Protein AF-A0A6J4VLF9-F1 (afdb_monomer_lite)

Foldseek 3Di:
DQQPDPDPDRDQQVSCVVVVHPGSVVVVCCVPVPPDDPVVVVVVVVVVVCVVCPPPDDDDDDDDDDDDDPDPVDPPPPPPPDD

Structure (mmCIF, N/CA/C/O backbone):
data_AF-A0A6J4VLF9-F1
#
_entry.id   AF-A0A6J4VLF9-F1
#
loop_
_atom_site.group_PDB
_atom_site.id
_atom_site.type_symbol
_atom_site.label_atom_id
_atom_site.label_alt_id
_atom_site.label_comp_id
_atom_site.label_asym_id
_atom_site.label_entity_id
_atom_site.label_seq_id
_atom_site.pdbx_PDB_ins_code
_atom_site.Cartn_x
_atom_site.Cartn_y
_atom_site.Cartn_z
_atom_site.occupancy
_atom_site.B_iso_or_equiv
_atom_site.auth_seq_id
_atom_site.auth_comp_id
_atom_site.auth_asym_id
_atom_site.auth_atom_id
_atom_site.pdbx_PDB_model_num
ATOM 1 N N . MET A 1 1 ? -6.212 -4.061 -12.090 1.00 61.38 1 MET A N 1
ATOM 2 C CA . MET A 1 1 ? -6.403 -5.355 -11.394 1.00 61.38 1 MET A CA 1
ATOM 3 C C . MET A 1 1 ? -5.093 -6.125 -11.206 1.00 61.38 1 MET A C 1
ATOM 5 O O . MET A 1 1 ? -5.000 -7.290 -11.541 1.00 61.38 1 MET A O 1
ATOM 9 N N . ALA A 1 2 ? -4.050 -5.485 -10.671 1.00 76.50 2 ALA A N 1
ATOM 10 C CA . ALA A 1 2 ? -2.694 -6.036 -10.740 1.00 76.50 2 ALA A CA 1
ATOM 11 C C . ALA A 1 2 ? -2.127 -6.368 -9.346 1.00 76.50 2 ALA A C 1
ATOM 13 O O . ALA A 1 2 ? -1.816 -7.515 -9.048 1.00 76.50 2 ALA A O 1
ATOM 14 N N . ILE A 1 3 ? -2.103 -5.384 -8.444 1.00 85.50 3 ILE A N 1
ATOM 15 C CA . ILE A 1 3 ? -1.659 -5.553 -7.047 1.00 85.50 3 ILE A CA 1
ATOM 16 C C . ILE A 1 3 ? -2.666 -6.374 -6.220 1.00 85.50 3 ILE A C 1
ATOM 18 O O . ILE A 1 3 ? -2.285 -7.057 -5.276 1.00 85.50 3 ILE A O 1
ATOM 22 N N . LEU A 1 4 ? -3.945 -6.363 -6.603 1.00 86.12 4 LEU A N 1
ATOM 23 C CA . LEU A 1 4 ? -5.008 -7.138 -5.951 1.00 86.12 4 LEU A CA 1
ATOM 24 C C . LEU A 1 4 ? -5.134 -8.581 -6.478 1.00 86.12 4 LEU A C 1
ATOM 26 O O . LEU A 1 4 ? -6.001 -9.306 -6.018 1.00 86.12 4 LEU A O 1
ATOM 30 N N . SER A 1 5 ? -4.286 -9.003 -7.422 1.00 87.81 5 SER A N 1
ATOM 31 C CA . SER A 1 5 ? -4.310 -10.369 -7.978 1.00 87.81 5 SER A CA 1
ATOM 32 C C . SER A 1 5 ? -3.889 -11.433 -6.956 1.00 87.81 5 SER A C 1
ATOM 34 O O . SER A 1 5 ? -3.217 -11.120 -5.975 1.00 87.81 5 SER A O 1
ATOM 36 N N . GLU A 1 6 ? -4.207 -12.700 -7.211 1.00 88.69 6 GLU A N 1
ATOM 37 C CA . GLU A 1 6 ? -3.868 -13.848 -6.345 1.00 88.69 6 GLU A CA 1
ATOM 38 C C . GLU A 1 6 ? -2.395 -14.297 -6.442 1.00 88.69 6 GLU A C 1
ATOM 40 O O . GLU A 1 6 ? -2.010 -15.351 -5.941 1.00 88.69 6 GLU A O 1
ATOM 45 N N . LEU A 1 7 ? -1.529 -13.503 -7.080 1.00 88.31 7 LEU A N 1
ATOM 46 C CA . LEU A 1 7 ? -0.108 -13.823 -7.195 1.00 88.31 7 LEU A CA 1
ATOM 47 C C . LEU A 1 7 ? 0.563 -13.914 -5.819 1.00 88.31 7 LEU A C 1
ATOM 49 O O . LEU A 1 7 ? 0.557 -12.948 -5.052 1.00 88.31 7 LEU A O 1
ATOM 53 N N . TYR A 1 8 ? 1.245 -15.035 -5.573 1.00 83.81 8 TYR A N 1
ATOM 54 C CA . TYR A 1 8 ? 1.982 -15.287 -4.331 1.00 83.81 8 TYR A CA 1
ATOM 55 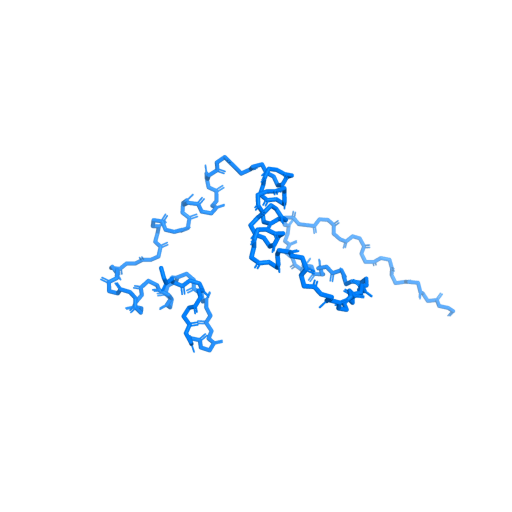C C . TYR A 1 8 ? 3.090 -14.251 -4.067 1.00 83.81 8 TYR A C 1
ATOM 57 O O . TYR A 1 8 ? 3.248 -13.767 -2.950 1.00 83.81 8 TYR A O 1
ATOM 65 N N . ARG A 1 9 ? 3.848 -13.856 -5.102 1.00 83.38 9 ARG A N 1
ATOM 66 C CA . ARG A 1 9 ? 4.845 -12.773 -5.028 1.00 83.38 9 ARG A CA 1
ATOM 67 C C . ARG A 1 9 ? 4.509 -11.677 -6.026 1.00 83.38 9 ARG A C 1
ATOM 69 O O . ARG A 1 9 ? 4.594 -11.871 -7.237 1.00 83.38 9 ARG A O 1
ATOM 76 N N . LYS A 1 10 ? 4.169 -10.502 -5.504 1.00 88.00 10 LYS A N 1
ATOM 77 C CA . LYS A 1 10 ? 3.660 -9.364 -6.281 1.00 88.00 10 LYS A CA 1
ATOM 78 C C . LYS A 1 10 ? 4.763 -8.370 -6.647 1.00 88.00 10 LYS A C 1
ATOM 80 O O . LYS A 1 10 ? 4.680 -7.189 -6.329 1.00 88.00 10 LYS A O 1
ATOM 85 N N . THR A 1 11 ? 5.818 -8.842 -7.307 1.00 90.00 11 THR A N 1
ATOM 86 C CA . THR A 1 11 ? 6.853 -7.941 -7.843 1.00 90.00 11 THR A CA 1
ATOM 87 C C . THR A 1 11 ? 6.348 -7.243 -9.109 1.00 90.00 11 THR A C 1
ATOM 89 O O . THR A 1 11 ? 5.541 -7.809 -9.845 1.00 90.00 11 THR A O 1
ATOM 92 N N . L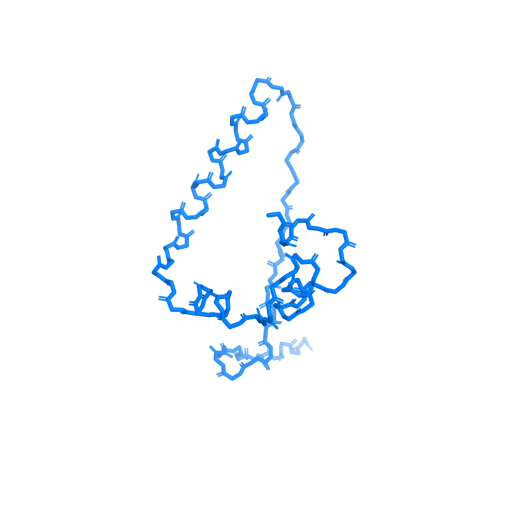EU A 1 12 ? 6.824 -6.027 -9.410 1.00 89.75 12 LEU A N 1
ATOM 93 C CA . LEU A 1 12 ? 6.386 -5.290 -10.609 1.00 89.75 12 LEU A CA 1
ATOM 94 C C . LEU A 1 12 ? 6.499 -6.107 -11.914 1.00 89.75 12 LEU A C 1
ATOM 96 O O . LEU A 1 12 ? 5.522 -6.108 -12.670 1.00 89.75 12 LEU A O 1
ATOM 100 N N . PRO A 1 13 ? 7.594 -6.859 -12.165 1.00 89.50 13 PRO A N 1
ATOM 101 C CA . PRO A 1 13 ? 7.684 -7.734 -13.334 1.00 89.50 13 PRO A CA 1
ATOM 102 C C . PRO A 1 13 ? 6.699 -8.910 -13.289 1.00 89.50 13 PRO A C 1
ATOM 104 O O . PRO A 1 13 ? 6.072 -9.217 -14.301 1.00 89.50 13 PRO A O 1
ATOM 107 N N . ALA A 1 14 ? 6.510 -9.547 -12.127 1.00 89.81 14 ALA A N 1
ATOM 108 C CA . ALA A 1 14 ? 5.580 -10.672 -11.991 1.00 89.81 14 ALA A CA 1
ATOM 109 C C . ALA A 1 14 ? 4.137 -10.240 -12.270 1.00 89.81 14 ALA A C 1
ATOM 111 O O . ALA A 1 14 ? 3.414 -10.892 -13.024 1.00 89.81 14 ALA A O 1
ATOM 112 N N . ILE A 1 15 ? 3.737 -9.088 -11.729 1.00 91.12 15 ILE A N 1
ATOM 113 C CA . ILE A 1 15 ? 2.424 -8.520 -12.003 1.00 91.12 15 ILE A CA 1
ATOM 114 C C . ILE A 1 15 ? 2.320 -8.103 -13.480 1.00 91.12 15 ILE A C 1
ATOM 116 O O . ILE A 1 15 ? 1.243 -8.204 -14.061 1.00 91.12 15 ILE A O 1
ATOM 120 N N . ALA A 1 16 ? 3.380 -7.573 -14.104 1.00 89.56 16 ALA A N 1
ATOM 121 C CA . ALA A 1 16 ? 3.352 -7.180 -15.519 1.00 89.56 16 ALA A CA 1
ATOM 122 C C . ALA A 1 16 ? 3.072 -8.384 -16.421 1.00 89.56 16 ALA A C 1
ATOM 124 O O . ALA A 1 16 ? 2.121 -8.348 -17.197 1.00 89.56 16 ALA A O 1
ATOM 125 N N . LYS A 1 17 ? 3.800 -9.483 -16.200 1.00 88.31 17 LYS A N 1
ATOM 126 C CA . LYS A 1 17 ? 3.566 -10.758 -16.880 1.00 88.31 17 LYS A CA 1
ATOM 127 C C . LYS A 1 17 ? 2.134 -11.263 -16.681 1.00 88.31 17 LYS A C 1
ATOM 129 O O . LYS A 1 17 ? 1.497 -11.673 -17.642 1.00 88.31 17 LYS A O 1
ATOM 134 N N . HIS A 1 18 ? 1.614 -11.199 -15.455 1.00 89.12 18 HIS A N 1
ATOM 135 C CA . HIS A 1 18 ? 0.265 -11.682 -15.141 1.00 89.12 18 HIS A CA 1
ATOM 136 C C . HIS A 1 18 ? -0.849 -10.926 -15.876 1.00 89.12 18 HIS A C 1
ATOM 138 O O . HIS A 1 18 ? -1.853 -11.527 -16.234 1.00 89.12 18 HIS A O 1
ATOM 144 N N . VAL A 1 19 ? -0.677 -9.626 -16.130 1.00 88.56 19 VAL A N 1
ATOM 145 C CA . VAL A 1 19 ? -1.671 -8.823 -16.865 1.00 88.56 19 VAL A CA 1
ATOM 146 C C . VAL A 1 19 ? -1.390 -8.727 -18.373 1.00 88.56 19 VAL A C 1
ATOM 148 O O . VAL A 1 19 ? -2.003 -7.903 -19.043 1.00 88.56 19 VAL A O 1
ATOM 151 N N . GLY A 1 20 ? -0.429 -9.497 -18.896 1.00 88.12 20 GLY A N 1
ATOM 152 C CA . GLY A 1 20 ? -0.063 -9.483 -20.317 1.00 88.12 20 GLY A CA 1
ATOM 153 C C . GLY A 1 20 ? 0.740 -8.259 -20.780 1.00 88.12 20 GLY A C 1
ATOM 154 O O . GLY A 1 20 ? 0.769 -7.968 -21.972 1.00 88.12 20 GLY A O 1
ATOM 155 N N . LEU A 1 21 ? 1.391 -7.525 -19.871 1.00 87.56 21 LEU A N 1
ATOM 156 C CA . LEU A 1 21 ? 2.292 -6.427 -20.236 1.00 87.56 21 LEU A CA 1
ATOM 157 C C . LEU A 1 21 ? 3.691 -6.956 -20.575 1.00 87.56 21 LEU A C 1
ATOM 159 O O . LEU A 1 21 ? 4.174 -7.902 -19.952 1.00 87.56 21 LEU A O 1
ATOM 163 N N . LYS A 1 22 ? 4.358 -6.290 -21.528 1.00 84.81 22 LYS A N 1
ATOM 164 C CA . LYS A 1 22 ? 5.711 -6.638 -21.997 1.00 84.81 22 LYS A CA 1
ATOM 165 C C . LYS A 1 22 ? 6.750 -6.606 -20.871 1.00 84.81 22 LYS A C 1
ATOM 167 O O . LYS A 1 22 ? 7.597 -7.488 -20.792 1.00 84.81 22 LYS A O 1
ATOM 172 N N . ASP A 1 23 ? 6.674 -5.599 -20.006 1.00 85.12 23 ASP A N 1
ATOM 173 C CA . ASP A 1 23 ? 7.571 -5.420 -18.868 1.00 85.12 23 ASP A CA 1
ATOM 174 C C . ASP A 1 23 ? 6.910 -4.598 -17.743 1.00 85.12 23 ASP A C 1
ATOM 176 O O . ASP A 1 23 ? 5.753 -4.175 -17.827 1.00 85.12 23 ASP A O 1
ATOM 180 N N . GLY A 1 24 ? 7.647 -4.413 -16.644 1.00 84.62 24 GLY A N 1
ATOM 181 C CA . GLY A 1 24 ? 7.212 -3.643 -15.480 1.00 84.62 24 GLY A CA 1
ATOM 182 C C . GLY A 1 24 ? 7.572 -2.154 -15.506 1.00 84.62 24 GLY A C 1
ATOM 183 O O . GLY A 1 24 ? 7.306 -1.488 -14.505 1.00 84.62 24 GLY A O 1
ATOM 184 N N . GLN A 1 25 ? 8.165 -1.622 -16.583 1.00 88.00 25 GLN A N 1
ATOM 185 C CA . GLN A 1 25 ? 8.757 -0.274 -16.591 1.00 88.00 25 GLN A CA 1
ATOM 186 C C . GLN A 1 25 ? 7.712 0.818 -16.375 1.00 88.00 25 GLN A C 1
ATOM 188 O O . GLN A 1 25 ? 7.881 1.671 -15.508 1.00 88.00 25 GLN A O 1
ATOM 193 N N . GLY A 1 26 ? 6.568 0.737 -17.060 1.00 85.88 26 GLY A N 1
ATOM 194 C CA . GLY A 1 26 ? 5.488 1.715 -16.879 1.00 85.88 26 GLY A CA 1
ATOM 195 C C . GLY A 1 26 ? 4.982 1.795 -15.433 1.00 85.88 26 GLY A C 1
ATOM 196 O O . GLY A 1 26 ? 4.662 2.871 -14.939 1.00 85.88 26 GLY A O 1
ATOM 197 N N . ARG A 1 27 ? 4.972 0.670 -14.706 1.00 85.19 27 ARG A N 1
ATOM 198 C CA . ARG A 1 27 ? 4.592 0.645 -13.284 1.00 85.19 27 ARG A CA 1
ATOM 199 C C . ARG A 1 27 ? 5.707 1.116 -12.365 1.00 85.19 27 ARG A C 1
ATOM 201 O O . ARG A 1 27 ? 5.416 1.665 -11.308 1.00 85.19 27 ARG A O 1
ATOM 208 N N . HIS A 1 28 ? 6.957 0.876 -12.749 1.00 88.75 28 HIS A N 1
ATOM 209 C CA . HIS A 1 28 ? 8.105 1.392 -12.023 1.00 88.75 28 HIS A CA 1
ATOM 210 C C . HIS A 1 28 ? 8.105 2.921 -12.056 1.00 88.75 28 HIS A C 1
ATOM 212 O O . HIS A 1 28 ? 8.100 3.529 -10.991 1.00 88.75 28 HIS A O 1
ATOM 218 N N . HIS A 1 29 ? 7.988 3.522 -13.244 1.00 89.31 29 HIS A N 1
ATOM 219 C CA . HIS A 1 29 ? 7.891 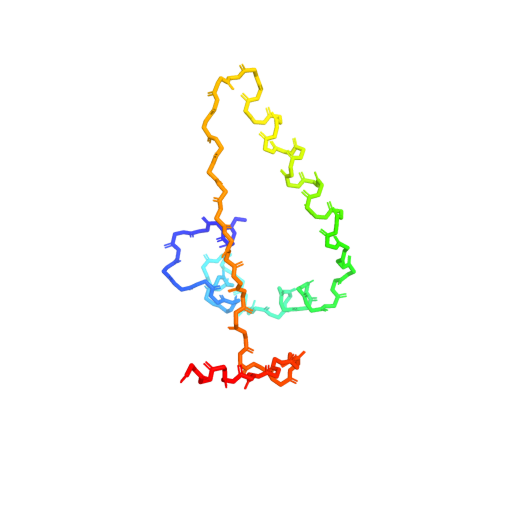4.977 -13.396 1.00 89.31 29 HIS A CA 1
ATOM 220 C C . HIS A 1 29 ? 6.672 5.545 -12.671 1.00 89.31 29 HIS A C 1
ATOM 222 O O . HIS A 1 29 ? 6.781 6.534 -11.962 1.00 89.31 29 HIS A O 1
ATOM 228 N N . PHE A 1 30 ? 5.520 4.876 -12.751 1.00 88.38 30 PHE A N 1
ATOM 229 C CA . PHE A 1 30 ? 4.332 5.301 -12.011 1.00 88.38 30 PHE A CA 1
ATOM 230 C C . PHE A 1 30 ? 4.574 5.390 -10.496 1.00 88.38 30 PHE A C 1
ATOM 232 O O . PHE A 1 30 ? 4.212 6.382 -9.872 1.00 88.38 30 PHE A O 1
ATOM 239 N N . LEU A 1 31 ? 5.199 4.376 -9.890 1.00 87.94 31 LEU A N 1
ATOM 240 C CA . LEU A 1 31 ? 5.464 4.379 -8.448 1.00 87.94 31 LEU A CA 1
ATOM 241 C C . LEU A 1 31 ? 6.609 5.314 -8.050 1.00 87.94 31 LEU A C 1
ATOM 243 O O . LEU A 1 31 ? 6.549 5.899 -6.974 1.00 87.94 31 LEU A O 1
ATOM 247 N N . ARG A 1 32 ? 7.647 5.429 -8.883 1.00 88.88 32 ARG A N 1
ATOM 248 C CA . ARG A 1 32 ? 8.852 6.210 -8.586 1.00 88.88 32 ARG A CA 1
ATOM 249 C C . ARG A 1 32 ? 8.671 7.699 -8.871 1.00 88.88 32 ARG 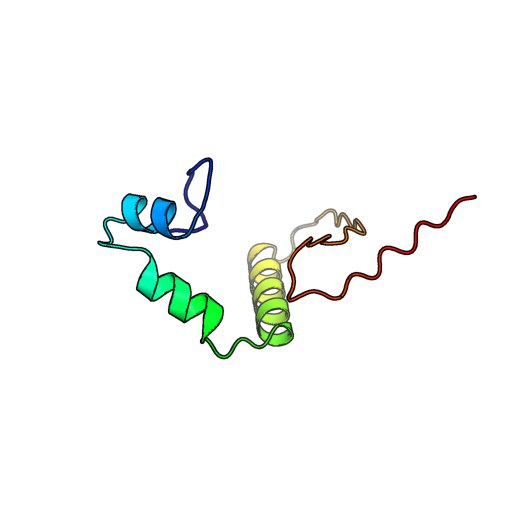A C 1
ATOM 251 O O . ARG A 1 32 ? 9.022 8.517 -8.031 1.00 88.88 32 ARG A O 1
ATOM 258 N N . ASP A 1 33 ? 8.156 8.020 -10.050 1.00 88.88 33 ASP A N 1
ATOM 259 C CA . ASP A 1 33 ? 8.144 9.375 -10.611 1.00 88.88 33 ASP A CA 1
ATOM 260 C C . ASP A 1 33 ? 6.759 10.033 -10.498 1.00 88.88 33 ASP A C 1
ATOM 262 O O . ASP A 1 33 ? 6.577 11.196 -10.857 1.00 88.88 33 ASP A O 1
ATOM 266 N N . GLY A 1 34 ? 5.759 9.296 -10.004 1.00 85.12 34 GLY A N 1
ATOM 267 C CA . GLY A 1 34 ? 4.444 9.850 -9.712 1.00 85.12 34 GLY A CA 1
ATOM 268 C C . GLY A 1 34 ? 4.502 10.897 -8.597 1.00 85.12 34 GLY A C 1
ATOM 269 O O . GLY A 1 34 ? 5.198 10.730 -7.595 1.00 85.12 34 GLY A O 1
ATOM 270 N N . VAL A 1 35 ? 3.727 11.972 -8.751 1.00 88.69 35 VAL A N 1
ATOM 271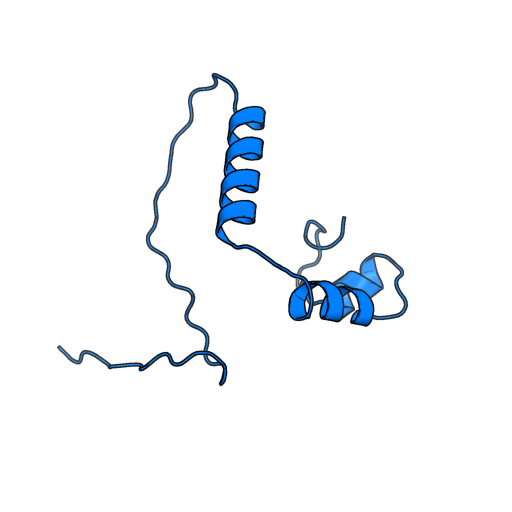 C CA . VAL A 1 35 ? 3.533 12.979 -7.700 1.00 88.69 35 VAL A CA 1
ATOM 272 C C . VAL A 1 35 ? 2.532 12.418 -6.690 1.00 88.69 35 VAL A C 1
ATOM 274 O O . VAL A 1 35 ? 1.319 12.558 -6.844 1.00 88.69 35 VAL A O 1
ATOM 277 N N . TRP A 1 36 ? 3.046 11.707 -5.689 1.00 90.12 36 TRP A N 1
ATOM 278 C CA . TRP A 1 36 ? 2.248 11.076 -4.640 1.00 90.12 36 TRP A CA 1
ATOM 279 C C . TRP A 1 36 ? 2.204 11.953 -3.395 1.00 90.12 36 TRP A C 1
ATOM 281 O O . TRP A 1 36 ? 3.233 12.193 -2.770 1.00 90.12 36 TRP A O 1
ATOM 291 N N . GLU A 1 37 ? 1.006 12.369 -2.990 1.00 93.19 37 GLU A N 1
ATOM 292 C CA . GLU A 1 37 ? 0.785 12.974 -1.676 1.00 93.19 37 GLU A CA 1
ATOM 293 C C . GLU A 1 37 ? 0.190 11.907 -0.743 1.00 93.19 37 GLU A C 1
ATOM 295 O O . GLU A 1 37 ? -0.875 11.330 -1.000 1.00 93.19 37 GLU A O 1
ATOM 300 N N . VAL A 1 38 ? 0.943 11.561 0.302 1.00 91.56 38 VAL A N 1
ATOM 301 C CA . VAL A 1 38 ? 0.642 10.420 1.177 1.00 91.56 38 VAL A CA 1
ATOM 302 C C . VAL A 1 38 ? -0.635 10.669 1.975 1.00 91.56 38 VAL A C 1
ATOM 304 O O . VAL A 1 38 ? -1.445 9.749 2.126 1.00 91.56 38 VAL A O 1
ATOM 307 N N . GLU A 1 39 ? -0.866 11.894 2.440 1.00 95.44 39 GLU A N 1
ATOM 308 C CA . GLU A 1 39 ? -2.055 12.231 3.224 1.00 95.44 39 GLU A CA 1
ATOM 309 C C . GLU A 1 39 ? -3.328 12.232 2.361 1.00 95.44 39 GLU A C 1
ATOM 311 O O . GLU A 1 39 ? -4.390 11.754 2.776 1.00 95.44 39 GLU A O 1
ATOM 316 N N . GLN A 1 40 ? -3.227 12.627 1.095 1.00 96.19 40 GLN A N 1
ATOM 317 C CA . GLN A 1 40 ? -4.303 12.560 0.114 1.00 96.19 40 GLN A CA 1
ATOM 318 C C . GLN A 1 40 ? -4.668 11.107 -0.213 1.00 96.19 40 GLN A C 1
ATOM 320 O O . GLN A 1 40 ? -5.852 10.761 -0.329 1.00 96.19 40 GLN A O 1
ATOM 325 N N . LEU A 1 41 ? -3.673 10.225 -0.324 1.00 94.50 41 LEU A N 1
ATOM 326 C CA . LEU A 1 41 ? -3.902 8.788 -0.486 1.00 94.50 41 LEU A CA 1
ATOM 327 C C . LEU A 1 41 ? -4.573 8.188 0.758 1.00 94.50 41 LEU A C 1
ATOM 329 O O . LEU A 1 41 ? -5.548 7.440 0.630 1.00 94.50 41 LEU A O 1
ATOM 333 N N . ARG A 1 42 ? -4.103 8.543 1.961 1.00 95.56 42 ARG A N 1
ATOM 334 C CA . ARG A 1 42 ? -4.680 8.088 3.238 1.00 95.56 42 ARG A CA 1
ATOM 335 C C . ARG A 1 42 ? -6.131 8.536 3.396 1.00 95.56 42 ARG A C 1
ATOM 337 O O . ARG A 1 42 ? -6.993 7.699 3.671 1.00 95.56 42 ARG A O 1
ATOM 344 N N . SER A 1 43 ? -6.419 9.812 3.152 1.00 97.50 43 SER A N 1
ATOM 345 C CA . SER A 1 43 ? -7.779 10.363 3.216 1.00 97.50 43 SER A CA 1
ATOM 346 C C . SER A 1 43 ? -8.704 9.725 2.178 1.00 97.50 43 SER A C 1
ATOM 348 O O . SER A 1 43 ? -9.847 9.381 2.484 1.00 97.50 43 SER A O 1
ATOM 350 N N . THR A 1 44 ? -8.205 9.480 0.964 1.00 97.06 44 THR A N 1
ATOM 351 C CA . THR A 1 44 ? -8.959 8.779 -0.083 1.00 97.06 44 THR A CA 1
ATOM 352 C C . THR A 1 44 ? -9.288 7.348 0.313 1.00 97.06 44 THR A C 1
ATOM 354 O O . THR A 1 44 ? -10.438 6.929 0.172 1.00 97.06 44 THR A O 1
ATOM 357 N N . ARG A 1 45 ? -8.319 6.615 0.871 1.00 96.25 45 ARG A N 1
ATOM 358 C CA . ARG A 1 45 ? -8.533 5.261 1.389 1.00 96.25 45 ARG A CA 1
ATOM 359 C C . ARG A 1 45 ? -9.602 5.246 2.483 1.00 96.25 45 ARG A C 1
ATOM 361 O O . ARG A 1 45 ? -10.539 4.457 2.388 1.00 96.25 45 ARG A O 1
ATOM 368 N N . LEU A 1 46 ? -9.496 6.127 3.480 1.00 96.19 46 LEU A N 1
ATOM 369 C CA . LEU A 1 46 ? -10.464 6.207 4.581 1.00 96.19 46 LEU A CA 1
ATOM 370 C C . LEU A 1 46 ? -11.875 6.531 4.081 1.00 96.19 46 LEU A C 1
ATOM 372 O O . LEU A 1 46 ? -12.823 5.845 4.454 1.00 96.19 46 LEU A O 1
ATOM 376 N N . ARG A 1 47 ? -12.009 7.497 3.166 1.00 97.81 47 ARG A N 1
ATOM 377 C CA . ARG A 1 47 ? -13.297 7.860 2.556 1.00 97.81 47 ARG A CA 1
ATOM 378 C C . ARG A 1 47 ? -13.956 6.676 1.844 1.00 97.81 47 ARG A C 1
ATOM 380 O O . ARG A 1 47 ? -15.164 6.485 1.963 1.00 97.81 47 ARG A O 1
ATOM 387 N N . LEU A 1 48 ? -13.188 5.887 1.090 1.00 97.38 48 LEU A N 1
ATOM 388 C CA . LEU A 1 48 ? -13.712 4.705 0.396 1.00 97.38 48 LEU A CA 1
ATOM 389 C C . LEU A 1 48 ? -14.127 3.603 1.378 1.00 97.38 48 LEU A C 1
ATOM 391 O O . LEU A 1 48 ? -15.178 2.993 1.194 1.00 97.38 48 LEU A O 1
ATOM 395 N N . ILE A 1 49 ? -13.341 3.382 2.434 1.00 95.88 49 ILE A N 1
ATOM 396 C CA . ILE A 1 49 ? -13.667 2.417 3.491 1.00 95.88 49 ILE A CA 1
ATOM 397 C C . ILE A 1 49 ? -14.960 2.822 4.207 1.00 95.88 49 ILE A C 1
ATOM 399 O O . ILE A 1 49 ? -15.855 1.993 4.336 1.00 95.88 49 ILE A O 1
ATOM 403 N N . GLN A 1 50 ? -15.102 4.091 4.600 1.00 95.56 50 GLN A N 1
ATOM 404 C CA . GLN A 1 50 ? -16.314 4.606 5.247 1.00 95.56 50 GLN A CA 1
ATOM 405 C C . GLN A 1 50 ? -17.554 4.427 4.368 1.00 95.56 50 GLN A C 1
ATOM 407 O O . GLN A 1 50 ? -18.571 3.923 4.836 1.00 95.56 50 GLN A O 1
ATOM 412 N N . ARG A 1 51 ? -17.456 4.770 3.075 1.00 97.06 51 ARG A N 1
ATOM 413 C CA . ARG A 1 51 ? -18.543 4.551 2.106 1.00 97.06 51 ARG A CA 1
ATOM 414 C C . ARG A 1 51 ? -18.908 3.081 1.964 1.00 97.06 51 ARG A C 1
ATOM 416 O O . ARG A 1 51 ? -20.083 2.766 1.835 1.00 97.06 51 ARG A O 1
ATOM 423 N N . SER A 1 52 ? -17.910 2.199 1.973 1.00 95.44 52 SER A N 1
ATOM 424 C CA . SER A 1 52 ? -18.149 0.761 1.925 1.00 95.44 52 SER A CA 1
ATOM 425 C C . SER A 1 52 ? -18.882 0.306 3.183 1.00 95.44 52 SER A C 1
ATOM 427 O O . SER A 1 52 ? -19.929 -0.313 3.063 1.00 95.44 52 SER A O 1
ATOM 429 N N . ILE A 1 53 ? -18.399 0.648 4.382 1.00 96.12 53 ILE A N 1
ATOM 430 C CA . ILE A 1 53 ? -18.973 0.214 5.667 1.00 96.12 53 ILE A CA 1
ATOM 431 C C . ILE A 1 53 ? -20.398 0.748 5.874 1.00 96.12 53 ILE A C 1
ATOM 433 O O . ILE A 1 53 ? -21.265 -0.023 6.292 1.00 96.12 53 ILE A O 1
ATOM 437 N N . GLY A 1 54 ? -20.666 2.015 5.547 1.00 94.19 54 GLY A N 1
ATOM 438 C CA . GLY A 1 54 ? -21.956 2.652 5.823 1.00 94.19 54 GLY A CA 1
ATOM 439 C C . GLY A 1 54 ? -22.241 2.720 7.328 1.00 94.19 54 GLY A C 1
ATOM 440 O O . GLY A 1 54 ? -21.355 3.043 8.112 1.00 94.19 54 GLY A O 1
ATOM 441 N N . GLU A 1 55 ? -23.462 2.373 7.739 1.00 94.62 55 GLU A N 1
ATOM 442 C CA . GLU A 1 55 ? -23.918 2.434 9.144 1.00 94.62 55 GLU A CA 1
ATOM 443 C C . GLU A 1 55 ? -23.737 1.116 9.920 1.00 94.62 55 GLU A C 1
ATOM 445 O O . GLU A 1 55 ? -24.255 0.930 11.022 1.00 94.62 55 GLU A O 1
ATOM 450 N N . ARG A 1 56 ? -23.015 0.153 9.343 1.00 96.12 56 ARG A N 1
ATOM 451 C CA . ARG A 1 56 ? -22.825 -1.163 9.957 1.00 96.12 56 ARG A CA 1
ATOM 452 C C . ARG A 1 56 ? -21.924 -1.059 11.186 1.00 96.12 56 ARG A C 1
ATOM 454 O O . ARG A 1 56 ? -20.902 -0.377 11.162 1.00 96.12 56 ARG A O 1
ATOM 461 N N . ARG A 1 57 ? -22.267 -1.797 12.247 1.00 94.44 57 ARG A N 1
ATOM 462 C CA . ARG A 1 57 ? -21.373 -1.965 13.402 1.00 94.44 57 ARG A CA 1
ATOM 463 C C . ARG A 1 57 ? -20.099 -2.682 12.958 1.00 94.44 57 ARG A C 1
ATOM 465 O O . ARG A 1 57 ? -20.170 -3.681 12.245 1.00 94.44 57 ARG A O 1
ATOM 472 N N . ILE A 1 58 ? -18.953 -2.184 13.408 1.00 95.62 58 ILE A N 1
ATOM 473 C CA . ILE A 1 58 ? -17.633 -2.745 13.113 1.00 95.62 58 ILE A CA 1
ATOM 474 C C . ILE A 1 58 ? -16.822 -2.890 14.396 1.00 95.62 58 ILE A C 1
ATOM 476 O O . ILE A 1 58 ? -17.088 -2.217 15.391 1.00 95.62 58 ILE A O 1
ATOM 480 N N . VAL A 1 59 ? -15.800 -3.736 14.340 1.00 96.12 59 VAL A N 1
ATOM 481 C CA . VAL A 1 59 ? -14.742 -3.798 15.350 1.00 96.12 59 VAL A CA 1
ATOM 482 C C . VAL A 1 59 ? -13.502 -3.141 14.751 1.00 96.12 59 VAL A C 1
ATOM 484 O O . VAL A 1 59 ? -13.072 -3.519 13.662 1.00 96.12 59 VAL A O 1
ATOM 487 N N . LEU A 1 60 ? -12.950 -2.140 15.440 1.00 92.94 60 LEU A N 1
ATOM 488 C CA . LEU A 1 60 ? -11.707 -1.482 15.049 1.00 92.94 60 LEU A CA 1
ATOM 489 C C . LEU A 1 60 ? -10.539 -2.130 15.795 1.00 92.94 60 LEU A C 1
ATOM 491 O O . LEU A 1 60 ? -10.446 -2.026 17.015 1.00 92.94 60 LEU A O 1
ATOM 495 N N . CYS A 1 61 ? -9.646 -2.773 15.050 1.00 93.88 61 CYS A N 1
ATOM 496 C CA . CYS A 1 61 ? -8.383 -3.289 15.569 1.00 93.88 61 CYS A CA 1
ATOM 497 C C . CYS A 1 61 ? -7.271 -2.282 15.260 1.00 93.88 61 CYS A C 1
ATOM 499 O O . CYS A 1 61 ? -7.075 -1.931 14.095 1.00 93.88 61 CYS A O 1
ATOM 501 N N . ILE A 1 62 ? -6.558 -1.824 16.289 1.00 92.56 62 ILE A N 1
ATOM 502 C CA . ILE A 1 62 ? -5.398 -0.934 16.161 1.00 92.56 62 ILE A CA 1
ATOM 503 C C . ILE A 1 62 ? -4.179 -1.710 16.646 1.00 92.56 62 ILE A C 1
ATOM 505 O O . ILE A 1 62 ? -4.197 -2.239 17.754 1.00 92.56 62 ILE A O 1
ATOM 509 N N . ASP A 1 63 ? -3.153 -1.775 15.806 1.00 91.38 63 ASP A N 1
ATOM 510 C CA . ASP A 1 63 ? -1.855 -2.359 16.130 1.00 91.38 63 ASP A CA 1
ATOM 511 C C . ASP A 1 63 ? -0.751 -1.393 15.686 1.00 91.38 63 ASP A C 1
ATOM 513 O O . ASP A 1 63 ? -0.835 -0.791 14.609 1.00 91.38 63 ASP A O 1
ATOM 517 N N . GLU A 1 64 ? 0.266 -1.218 16.525 1.00 86.50 64 GLU A N 1
ATOM 518 C CA . GLU A 1 64 ? 1.406 -0.348 16.240 1.00 86.50 64 GLU A CA 1
ATOM 519 C C . GLU A 1 64 ? 2.500 -1.160 15.540 1.00 86.50 64 GLU A C 1
ATOM 521 O O . GLU A 1 64 ? 3.390 -1.728 16.168 1.00 86.50 64 GLU A O 1
ATOM 526 N N . THR A 1 65 ? 2.444 -1.227 14.208 1.00 83.44 65 THR A N 1
ATOM 527 C CA . THR A 1 65 ? 3.496 -1.860 13.399 1.00 83.44 65 THR A CA 1
ATOM 528 C C . THR A 1 65 ? 4.401 -0.809 12.747 1.00 83.44 65 THR A C 1
ATOM 530 O O . THR A 1 65 ? 3.921 0.141 12.127 1.00 83.44 65 THR A O 1
ATOM 533 N N . GLY A 1 66 ? 5.721 -1.003 12.831 1.00 74.94 66 GLY A N 1
ATOM 534 C CA . GLY A 1 66 ? 6.718 -0.216 12.098 1.00 74.94 66 GLY A CA 1
ATOM 535 C C . GLY A 1 66 ? 7.251 -0.940 10.855 1.00 74.94 66 GLY A C 1
ATOM 536 O O . GLY A 1 66 ? 7.498 -2.144 10.886 1.00 74.94 66 GLY A O 1
ATOM 537 N N . ASP A 1 67 ? 7.494 -0.200 9.770 1.00 78.00 67 ASP A N 1
ATOM 538 C CA . ASP A 1 67 ? 8.135 -0.722 8.555 1.00 78.00 67 ASP A CA 1
ATOM 539 C C . ASP A 1 67 ? 9.667 -0.614 8.655 1.00 78.00 67 ASP A C 1
ATOM 541 O O . ASP A 1 67 ? 10.260 0.405 8.289 1.00 78.00 67 ASP A O 1
ATOM 545 N N . VAL A 1 68 ? 10.343 -1.673 9.108 1.00 73.44 68 VAL A N 1
ATOM 546 C CA . VAL A 1 68 ? 11.816 -1.702 9.122 1.00 73.44 68 VAL A CA 1
ATOM 547 C C . VAL A 1 68 ? 12.345 -1.989 7.714 1.00 73.44 68 VAL A C 1
ATOM 549 O O . VAL A 1 68 ? 12.264 -3.114 7.217 1.00 73.44 68 VAL A O 1
ATOM 552 N N . LYS A 1 69 ? 12.932 -0.979 7.065 1.00 71.38 69 LYS A N 1
ATOM 553 C CA . LYS A 1 69 ? 13.578 -1.110 5.748 1.00 71.38 69 LYS A C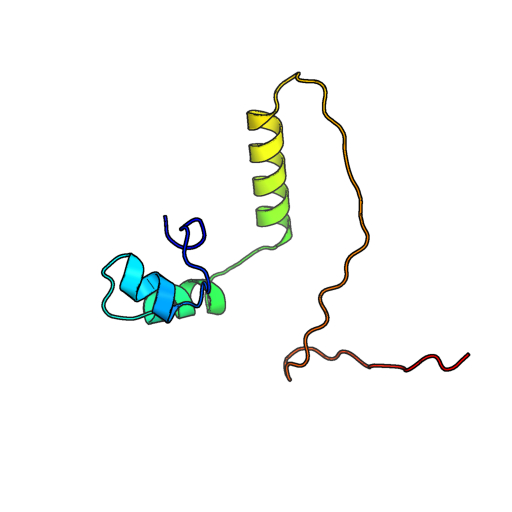A 1
ATOM 554 C C . LYS A 1 69 ? 15.096 -1.041 5.886 1.00 71.38 69 LYS A C 1
ATOM 556 O O . LYS A 1 69 ? 15.638 -0.055 6.357 1.00 71.38 69 LYS A O 1
ATOM 561 N N . LYS A 1 70 ? 15.797 -2.072 5.410 1.00 63.38 70 LYS A N 1
ATOM 562 C CA . LYS A 1 70 ? 17.273 -2.124 5.345 1.00 63.38 70 LYS A CA 1
ATOM 563 C C . LYS A 1 70 ? 17.810 -1.594 4.006 1.00 63.38 70 LYS A C 1
ATOM 565 O O . LYS A 1 70 ? 18.698 -2.191 3.406 1.00 63.38 70 LYS A O 1
ATOM 570 N N . GLY A 1 71 ? 17.186 -0.545 3.473 1.00 66.69 71 GLY A N 1
ATOM 571 C CA . GLY A 1 71 ? 17.590 0.091 2.219 1.00 66.69 71 GLY A CA 1
ATOM 572 C C . GLY A 1 71 ? 18.423 1.341 2.482 1.00 66.69 71 GLY A C 1
ATOM 573 O O . GLY A 1 71 ? 18.208 2.017 3.480 1.00 66.69 71 GLY A O 1
ATOM 574 N N . GLN A 1 72 ? 19.324 1.682 1.560 1.00 66.69 72 GLN A N 1
ATOM 575 C CA . GLN A 1 72 ? 20.202 2.861 1.675 1.00 66.69 72 GLN A CA 1
ATOM 576 C C . GLN A 1 72 ? 19.446 4.202 1.676 1.00 66.69 72 GLN A C 1
ATOM 578 O O . GLN A 1 72 ? 19.974 5.207 2.123 1.00 66.69 72 GLN A O 1
ATOM 583 N N . ALA A 1 73 ? 18.205 4.218 1.181 1.00 64.38 73 ALA A N 1
ATOM 584 C CA . ALA A 1 73 ? 17.353 5.408 1.148 1.00 64.38 73 ALA A CA 1
ATOM 585 C C . ALA A 1 73 ? 16.604 5.671 2.471 1.00 64.38 73 ALA A C 1
ATOM 587 O O . ALA A 1 73 ? 15.803 6.597 2.552 1.00 64.38 73 ALA A O 1
ATOM 588 N N . THR A 1 74 ? 16.819 4.835 3.487 1.00 51.75 74 THR A N 1
ATOM 589 C CA . THR A 1 74 ? 16.196 4.954 4.808 1.00 51.75 74 THR A CA 1
ATOM 590 C C . THR A 1 74 ? 17.296 4.992 5.857 1.00 51.75 74 THR A C 1
ATOM 592 O O . THR A 1 74 ? 17.900 3.961 6.142 1.00 51.75 74 THR A O 1
ATOM 595 N N . ASP A 1 75 ? 17.531 6.167 6.443 1.00 45.38 75 ASP A N 1
ATOM 596 C CA . ASP A 1 75 ? 18.302 6.306 7.679 1.00 45.38 75 ASP A CA 1
ATOM 597 C C . ASP A 1 75 ? 17.482 5.704 8.822 1.00 45.38 75 ASP A C 1
ATOM 599 O O . ASP A 1 75 ? 16.687 6.371 9.481 1.00 45.38 75 ASP A O 1
ATOM 603 N N . VAL A 1 76 ? 17.621 4.397 9.025 1.00 51.94 76 VAL A N 1
ATOM 604 C CA . VAL A 1 76 ? 17.165 3.742 10.250 1.00 51.94 76 VAL A CA 1
ATOM 605 C C . VAL A 1 76 ? 18.408 3.524 11.095 1.00 51.94 76 VAL A C 1
ATOM 607 O O . VAL A 1 76 ? 19.094 2.505 10.980 1.00 51.94 76 VAL A O 1
ATOM 610 N N . SER A 1 77 ? 18.729 4.519 11.924 1.00 40.75 77 SER A N 1
ATOM 611 C CA . SER A 1 77 ? 19.688 4.371 13.013 1.00 40.75 77 SER A CA 1
ATOM 612 C C . SER A 1 77 ? 19.159 3.290 13.956 1.00 40.75 77 SER A C 1
ATOM 614 O O . SER A 1 77 ? 18.327 3.511 14.830 1.00 40.75 77 SER A O 1
ATOM 616 N N . CYS A 1 78 ? 19.613 2.062 13.734 1.00 40.84 78 CYS A N 1
ATOM 617 C CA . CYS A 1 78 ? 19.348 0.941 14.617 1.00 40.84 78 CYS A CA 1
ATOM 618 C C . CYS A 1 78 ? 20.144 1.167 15.911 1.00 40.84 78 CYS A C 1
ATOM 620 O O . CYS A 1 78 ? 21.235 0.625 16.066 1.00 40.84 78 CYS A O 1
ATOM 622 N N . GLN A 1 79 ? 19.648 1.993 16.835 1.00 37.19 79 GLN A N 1
ATOM 623 C CA . GLN A 1 79 ? 20.145 1.963 18.207 1.00 37.19 79 GLN A CA 1
ATOM 624 C C . GLN A 1 79 ? 19.575 0.712 18.873 1.00 37.19 79 GLN A C 1
ATOM 626 O O . GLN A 1 79 ? 18.408 0.652 19.254 1.00 37.19 79 GLN A O 1
ATOM 631 N N . ALA A 1 80 ? 20.415 -0.318 18.963 1.00 41.00 80 ALA A N 1
ATOM 632 C CA . ALA A 1 80 ? 20.174 -1.452 19.832 1.00 41.00 80 ALA A CA 1
ATOM 633 C C . ALA A 1 80 ? 20.143 -0.938 21.278 1.00 41.00 80 ALA A C 1
ATOM 635 O O . ALA A 1 80 ? 21.182 -0.657 21.872 1.00 41.00 80 ALA A O 1
ATOM 636 N N . VAL A 1 81 ? 18.943 -0.784 21.837 1.00 42.34 81 VAL A N 1
ATOM 637 C CA . VAL A 1 81 ? 18.766 -0.612 23.278 1.00 42.34 81 VAL A CA 1
ATOM 638 C C . VAL A 1 81 ? 19.047 -1.973 23.911 1.00 42.34 81 VAL A C 1
ATOM 640 O O . VAL A 1 81 ? 18.166 -2.828 23.996 1.00 42.34 81 VAL A O 1
ATOM 643 N N . HIS A 1 82 ? 20.300 -2.203 24.301 1.00 37.84 82 HIS A N 1
ATOM 644 C CA . HIS A 1 82 ? 20.606 -3.232 25.285 1.00 37.84 82 HIS A CA 1
ATOM 645 C C . HIS A 1 82 ? 20.049 -2.762 26.634 1.00 37.84 82 HIS A C 1
ATOM 647 O O . HIS A 1 82 ? 20.429 -1.701 27.126 1.00 37.84 82 HIS A O 1
ATOM 653 N N . ARG A 1 83 ? 19.090 -3.532 27.162 1.00 39.41 83 ARG A N 1
ATOM 654 C CA . ARG A 1 83 ? 18.723 -3.517 28.583 1.00 39.41 83 ARG A CA 1
ATOM 655 C C . ARG A 1 83 ? 19.901 -3.952 29.440 1.00 39.41 83 ARG A C 1
ATOM 657 O O . ARG A 1 83 ? 20.649 -4.837 28.965 1.00 39.41 83 ARG A O 1
#

Radius of gyration: 18.06 Å; chains: 1; bounding box: 44×28×51 Å

pLDDT: mean 82.51, std 16.81, range [37.19, 97.81]

InterPro domains:
  IPR038721 Transposase IS701-like, DDE domain [PF13546] (3-74)
  IPR039365 Transposase IS701-like [PTHR33627] (3-76)

Organism: NCBI:txid1936017

Sequence (83 aa):
MAILSELYRKTLPAIAKHVGLKDGQGRHHFLRDGVWEVEQLRSTRLRLIQRSIGERRIVLCIDETGDVKKGQATDVSCQAVHR

Secondary structure (DSSP, 8-state):
--TTS--SS--HHHHHHHTT-S-SHHHHHHHHHS---HHHHHHHHHHHHHHHHTT---------------STTS---------